Protein AF-A0A366FR29-F1 (afdb_monomer_lite)

Organism: NCBI:txid1473586

Structure (mmCIF, N/CA/C/O backbone):
data_AF-A0A366FR29-F1
#
_entry.id   AF-A0A366FR29-F1
#
loop_
_atom_site.group_PDB
_atom_site.id
_atom_site.type_symbol
_atom_site.label_atom_id
_atom_site.label_alt_id
_atom_site.label_comp_id
_atom_site.label_asym_id
_atom_site.label_entity_id
_atom_site.label_seq_id
_atom_site.pdbx_PDB_ins_code
_atom_site.Cartn_x
_atom_site.Cartn_y
_atom_site.Cartn_z
_atom_site.occupancy
_atom_site.B_iso_or_equiv
_atom_site.auth_seq_id
_atom_site.auth_comp_id
_atom_site.auth_asym_id
_atom_site.auth_atom_id
_atom_site.pdbx_PDB_model_num
ATOM 1 N N . MET A 1 1 ? 10.694 12.290 -10.175 1.00 60.91 1 MET A N 1
ATOM 2 C CA . MET A 1 1 ? 9.750 11.777 -11.194 1.00 60.91 1 MET A CA 1
ATOM 3 C C . MET A 1 1 ? 8.644 11.041 -10.459 1.00 60.91 1 MET A C 1
ATOM 5 O O . MET A 1 1 ? 8.983 10.379 -9.490 1.00 60.91 1 MET A O 1
ATOM 9 N N . LYS A 1 2 ? 7.376 11.190 -10.861 1.00 76.31 2 LYS A N 1
ATOM 10 C CA . LYS A 1 2 ? 6.258 10.414 -10.297 1.00 76.31 2 LYS A CA 1
ATOM 11 C C . LYS A 1 2 ? 6.074 9.130 -11.104 1.00 76.31 2 LYS A C 1
ATOM 13 O O . LYS A 1 2 ? 6.147 9.192 -12.330 1.00 76.31 2 LYS A O 1
ATOM 18 N N . THR A 1 3 ? 5.840 8.006 -10.443 1.00 90.12 3 THR A N 1
ATOM 19 C CA . THR A 1 3 ? 5.621 6.696 -11.076 1.00 90.12 3 THR A CA 1
ATOM 20 C C . THR A 1 3 ? 4.181 6.213 -10.879 1.00 90.12 3 THR A C 1
ATOM 22 O O . THR A 1 3 ? 3.403 6.809 -10.135 1.00 90.12 3 THR A O 1
ATOM 25 N N . VAL A 1 4 ? 3.833 5.085 -11.508 1.00 89.06 4 VAL A N 1
ATOM 26 C CA . VAL A 1 4 ? 2.559 4.386 -11.264 1.00 89.06 4 VAL A CA 1
ATOM 27 C C . VAL A 1 4 ? 2.426 3.959 -9.796 1.00 89.06 4 VAL A C 1
ATOM 29 O O . VAL A 1 4 ? 1.353 4.103 -9.214 1.00 89.06 4 VAL A O 1
ATOM 32 N N . TYR A 1 5 ? 3.515 3.499 -9.175 1.00 90.56 5 TYR A N 1
ATOM 33 C CA . TYR A 1 5 ? 3.522 3.075 -7.774 1.00 90.56 5 TYR A CA 1
ATOM 34 C C . TYR A 1 5 ? 3.209 4.219 -6.810 1.00 90.56 5 TYR A C 1
ATOM 36 O O . TYR A 1 5 ? 2.468 4.001 -5.849 1.00 90.56 5 TYR A O 1
ATOM 44 N N . ASP A 1 6 ? 3.655 5.443 -7.105 1.00 89.25 6 ASP A N 1
ATOM 45 C CA . ASP A 1 6 ? 3.321 6.605 -6.278 1.00 89.25 6 ASP A CA 1
ATOM 46 C C . ASP A 1 6 ? 1.804 6.849 -6.263 1.00 89.25 6 ASP A C 1
ATOM 48 O O . ASP A 1 6 ? 1.217 7.067 -5.207 1.00 89.25 6 ASP A O 1
ATOM 52 N N . PHE A 1 7 ? 1.138 6.762 -7.419 1.00 93.56 7 PHE A N 1
ATOM 53 C CA . PHE A 1 7 ? -0.319 6.911 -7.490 1.00 93.56 7 PHE A CA 1
ATOM 54 C C . PHE A 1 7 ? -1.052 5.765 -6.786 1.00 93.56 7 PHE A C 1
ATOM 56 O O . PHE A 1 7 ? -1.948 6.014 -5.980 1.00 93.56 7 PHE A O 1
ATOM 63 N N . VAL A 1 8 ? -0.666 4.515 -7.059 1.00 93.12 8 VAL A N 1
ATOM 64 C CA . VAL A 1 8 ? -1.342 3.327 -6.513 1.00 93.12 8 VAL A CA 1
ATOM 65 C C . VAL A 1 8 ? -1.231 3.278 -4.991 1.00 93.12 8 VAL A C 1
ATOM 67 O O . VAL A 1 8 ? -2.224 3.034 -4.302 1.00 93.12 8 VAL A O 1
ATOM 70 N N . THR A 1 9 ? -0.043 3.539 -4.448 1.00 92.56 9 THR A N 1
ATOM 71 C CA . THR A 1 9 ? 0.180 3.479 -3.000 1.00 92.56 9 THR A CA 1
ATOM 72 C C . THR A 1 9 ? -0.469 4.652 -2.279 1.00 92.56 9 THR A C 1
ATOM 74 O O . THR A 1 9 ? -1.072 4.433 -1.234 1.00 92.56 9 THR A O 1
ATOM 77 N N . VAL A 1 10 ? -0.474 5.864 -2.849 1.00 93.75 10 VAL A N 1
ATOM 78 C CA . VAL A 1 10 ? -1.207 7.011 -2.278 1.00 93.75 10 VAL A CA 1
ATOM 79 C C . VAL A 1 10 ? -2.714 6.760 -2.247 1.00 93.75 10 VAL A C 1
ATOM 81 O O . VAL A 1 10 ? -3.350 7.027 -1.228 1.00 93.75 10 VAL A O 1
ATOM 84 N N . ILE A 1 11 ? -3.291 6.206 -3.318 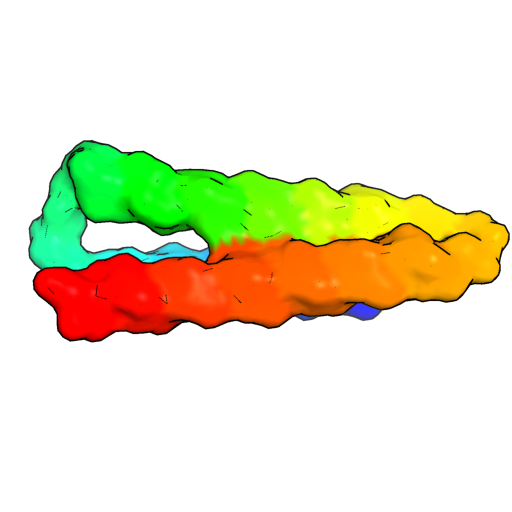1.00 95.12 11 ILE A N 1
ATOM 85 C CA . ILE A 1 11 ? -4.710 5.819 -3.336 1.00 95.12 11 ILE A CA 1
ATOM 86 C C . ILE A 1 11 ? -4.975 4.748 -2.272 1.00 95.12 11 ILE A C 1
ATOM 88 O O . ILE A 1 11 ? -5.911 4.886 -1.489 1.00 95.12 11 ILE A O 1
ATOM 92 N N . SER A 1 12 ? -4.116 3.728 -2.180 1.00 93.00 12 SER A N 1
ATOM 93 C CA . SER A 1 12 ? -4.224 2.670 -1.164 1.00 93.00 12 SER A CA 1
ATOM 94 C C . SER A 1 12 ? -4.166 3.234 0.259 1.00 93.00 12 SER A C 1
ATOM 96 O O . SER A 1 12 ? -4.966 2.848 1.107 1.00 93.00 12 SER A O 1
ATOM 98 N N . PHE A 1 13 ? -3.285 4.205 0.514 1.00 93.25 13 PHE A N 1
ATOM 99 C CA . PHE A 1 13 ? -3.214 4.929 1.782 1.00 93.25 13 PHE A CA 1
ATOM 100 C C . PHE A 1 13 ? -4.487 5.720 2.078 1.00 93.25 13 PHE A C 1
ATOM 102 O O . PHE A 1 13 ? -4.999 5.653 3.193 1.00 93.25 13 PHE A O 1
ATOM 109 N N . ALA A 1 14 ? -5.019 6.449 1.097 1.00 94.44 14 ALA A N 1
ATOM 110 C CA . ALA A 1 14 ? -6.264 7.187 1.269 1.00 94.44 14 ALA A CA 1
ATOM 111 C C . ALA A 1 14 ? -7.425 6.236 1.600 1.00 94.44 14 ALA A C 1
ATOM 113 O O . ALA A 1 14 ? -8.153 6.467 2.562 1.00 94.44 14 ALA A O 1
ATOM 114 N N . CYS A 1 15 ? -7.547 5.122 0.872 1.00 93.50 15 CYS A N 1
ATOM 115 C CA . CYS A 1 15 ? -8.533 4.082 1.153 1.00 93.50 15 CYS A CA 1
ATOM 116 C C . CYS A 1 15 ? -8.354 3.480 2.549 1.00 93.50 15 CYS A C 1
ATOM 118 O O . CYS A 1 15 ? -9.342 3.280 3.250 1.00 93.50 15 CYS A O 1
ATOM 120 N N . LEU A 1 16 ? -7.116 3.230 2.980 1.00 92.88 16 LEU A N 1
ATOM 121 C CA . LEU A 1 16 ? -6.810 2.714 4.311 1.00 92.88 16 LEU A CA 1
ATOM 122 C C . LEU A 1 16 ? -7.300 3.664 5.415 1.00 92.88 16 LEU A C 1
ATOM 124 O O . LEU A 1 16 ? -7.973 3.239 6.353 1.00 92.88 16 LEU A O 1
ATOM 128 N N . VAL A 1 17 ? -6.988 4.954 5.280 1.00 91.50 17 VAL A N 1
ATOM 129 C CA . VAL A 1 17 ? -7.395 5.992 6.235 1.00 91.50 17 VAL A CA 1
ATOM 130 C C . VAL A 1 17 ? -8.915 6.132 6.268 1.00 91.50 17 VAL A C 1
ATOM 132 O O . VAL A 1 17 ? -9.504 6.139 7.347 1.00 91.50 17 VAL A O 1
ATOM 135 N N . LEU A 1 18 ? -9.562 6.185 5.100 1.00 93.19 18 LEU A N 1
ATOM 136 C CA . LEU A 1 18 ? -11.023 6.217 5.009 1.00 93.19 18 LEU A CA 1
ATOM 137 C C . LEU A 1 18 ? -11.646 4.988 5.671 1.00 93.19 18 LEU A C 1
ATOM 139 O O . LEU A 1 18 ? -12.604 5.118 6.422 1.00 93.19 18 LEU A O 1
ATOM 143 N N . THR A 1 19 ? -11.066 3.810 5.454 1.00 91.25 19 THR A N 1
ATOM 144 C CA . THR A 1 19 ? -11.553 2.561 6.041 1.00 91.25 19 THR A CA 1
ATOM 145 C C . THR A 1 19 ? -11.479 2.596 7.567 1.00 91.25 19 THR A C 1
ATOM 147 O O . THR A 1 19 ? -12.445 2.231 8.231 1.00 91.25 19 THR A O 1
ATOM 150 N N . TYR A 1 20 ? -10.375 3.096 8.127 1.00 89.69 20 TYR A N 1
ATOM 151 C 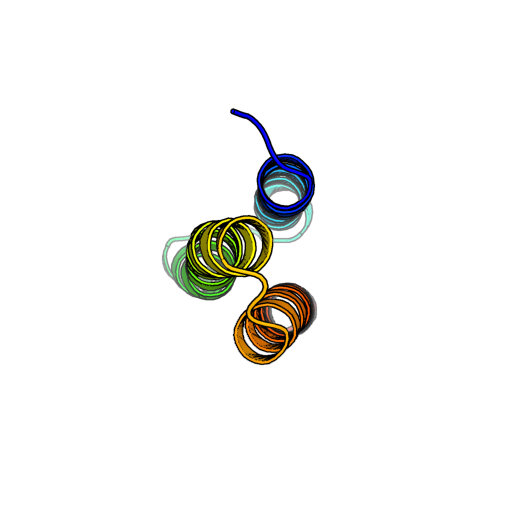CA . TYR A 1 20 ? -10.239 3.277 9.572 1.00 89.69 20 TYR A CA 1
ATOM 152 C C . TYR A 1 20 ? -11.332 4.200 10.132 1.00 89.69 20 TYR A C 1
ATOM 154 O O . TYR A 1 20 ? -12.005 3.837 11.092 1.00 89.69 20 TYR A O 1
ATOM 162 N N . PHE A 1 21 ? -11.559 5.363 9.515 1.00 88.69 21 PHE A N 1
ATOM 163 C CA . PHE A 1 21 ? -12.553 6.322 10.011 1.00 88.69 21 PHE A CA 1
ATOM 164 C C . PHE A 1 21 ? -14.007 5.895 9.783 1.00 88.69 21 PHE A C 1
ATOM 166 O O . PHE A 1 21 ? -14.870 6.266 10.571 1.00 88.69 21 PHE A O 1
ATOM 173 N N . MET A 1 22 ? -14.295 5.152 8.712 1.00 89.44 22 MET A N 1
ATOM 174 C CA . MET A 1 22 ? -15.663 4.747 8.373 1.00 89.44 22 MET A CA 1
ATOM 175 C C . MET A 1 22 ? -16.117 3.481 9.097 1.00 89.44 22 MET A C 1
ATOM 177 O O . MET A 1 22 ? -17.304 3.355 9.384 1.00 89.44 22 MET A O 1
ATOM 181 N N . PHE A 1 23 ? -15.207 2.537 9.353 1.00 86.44 23 PHE A N 1
ATOM 182 C CA . PHE A 1 23 ? -15.574 1.193 9.810 1.00 86.44 23 PHE A CA 1
ATOM 183 C C . PHE A 1 23 ? -15.024 0.817 11.186 1.00 86.44 23 PHE A C 1
ATOM 185 O O . PHE A 1 23 ? -15.277 -0.294 11.640 1.00 86.44 23 PHE A O 1
ATOM 192 N N . THR A 1 24 ? -14.282 1.696 11.864 1.00 82.38 24 THR A N 1
ATOM 193 C CA . THR A 1 24 ? -13.766 1.405 13.208 1.00 82.38 24 THR A CA 1
ATOM 194 C C . THR A 1 24 ? -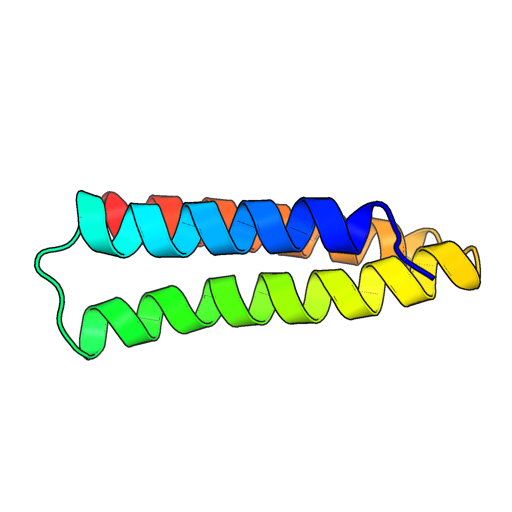14.265 2.432 14.217 1.00 82.38 24 THR A C 1
ATOM 196 O O . THR A 1 24 ? -14.386 3.613 13.902 1.00 82.38 24 THR A O 1
ATOM 199 N N . GLU A 1 25 ? -14.500 2.004 15.460 1.00 81.19 25 GLU A N 1
ATOM 200 C CA . GLU A 1 25 ? -14.834 2.898 16.587 1.00 81.19 25 GLU A CA 1
ATOM 201 C C . GLU A 1 25 ? -13.631 3.758 17.038 1.00 81.19 25 GLU A C 1
ATOM 203 O O . GLU A 1 25 ? -13.716 4.539 17.987 1.00 81.19 25 GLU A O 1
ATOM 208 N N . GLY A 1 26 ? -12.496 3.633 16.341 1.00 74.81 26 GLY A N 1
ATOM 209 C CA . GLY A 1 26 ? -11.235 4.268 16.677 1.00 74.81 26 GLY A CA 1
ATOM 210 C C . GLY A 1 26 ? -10.502 3.584 17.834 1.00 74.81 26 GLY A C 1
ATOM 211 O O . GLY A 1 26 ? -10.911 2.559 18.375 1.00 74.81 26 GLY A O 1
ATOM 212 N N . GLY A 1 27 ? -9.354 4.150 18.204 1.00 83.62 27 GLY A N 1
ATOM 213 C CA . GLY A 1 27 ? -8.555 3.704 19.344 1.00 83.62 27 GLY A CA 1
ATOM 214 C C . GLY A 1 27 ? -7.167 3.195 18.962 1.00 83.62 27 GLY A C 1
ATOM 215 O O . GLY A 1 27 ? -6.931 2.670 17.875 1.00 83.62 27 GLY A O 1
ATOM 216 N N . LEU A 1 28 ? -6.225 3.341 19.898 1.00 83.50 28 LEU A N 1
ATOM 217 C CA . LEU A 1 28 ? -4.796 3.116 19.651 1.00 83.50 28 LEU A CA 1
ATOM 218 C C . LEU A 1 28 ? -4.480 1.679 19.197 1.00 83.50 28 LEU A C 1
ATOM 220 O O . LEU A 1 28 ? -3.595 1.468 18.374 1.00 83.50 28 LEU A O 1
ATOM 224 N N . LYS A 1 29 ? -5.218 0.687 19.715 1.00 85.19 29 LYS A N 1
ATOM 225 C CA . LYS A 1 29 ? -5.029 -0.729 19.364 1.00 85.19 29 LYS A CA 1
ATOM 226 C C . LYS A 1 29 ? -5.424 -1.025 17.919 1.00 85.19 29 LYS A C 1
ATOM 228 O O . LYS A 1 29 ? -4.677 -1.702 17.220 1.00 85.19 29 LYS A O 1
ATOM 233 N N . VAL A 1 30 ? -6.571 -0.514 17.470 1.00 85.06 30 VAL A N 1
ATOM 234 C CA . VAL A 1 30 ? -7.031 -0.697 1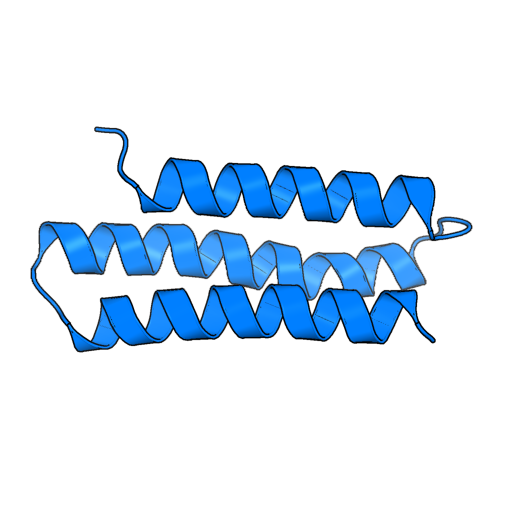6.086 1.00 85.06 30 VAL A CA 1
ATOM 235 C C . VAL A 1 30 ? -6.131 0.095 15.146 1.00 85.06 30 VAL A C 1
ATOM 237 O O . VAL A 1 30 ? -5.660 -0.447 14.151 1.00 85.06 30 VAL A O 1
ATOM 240 N N . LEU A 1 31 ? -5.764 1.324 15.522 1.00 86.19 31 LEU A N 1
ATOM 241 C CA . LEU A 1 31 ? -4.808 2.128 14.764 1.00 86.19 31 LEU A CA 1
ATOM 242 C C . LEU A 1 31 ? -3.479 1.387 14.543 1.00 86.19 31 LEU A C 1
ATOM 244 O O . LEU A 1 31 ? -2.979 1.369 13.423 1.00 86.19 31 LEU A O 1
ATOM 248 N N . ALA A 1 32 ? -2.942 0.714 15.567 1.00 88.88 32 ALA A N 1
ATOM 249 C CA . ALA A 1 32 ? -1.717 -0.079 15.442 1.00 88.88 32 ALA A CA 1
ATOM 250 C C . ALA A 1 32 ? -1.840 -1.224 14.417 1.00 88.88 32 ALA A C 1
ATOM 252 O O . ALA A 1 32 ? -0.884 -1.498 13.694 1.00 88.88 32 ALA A O 1
ATOM 253 N N . HIS A 1 33 ? -3.016 -1.847 14.286 1.00 88.88 33 HIS A N 1
ATOM 254 C CA . HIS A 1 33 ? -3.256 -2.848 13.240 1.00 88.88 33 HIS A CA 1
ATOM 255 C C . HIS A 1 33 ? -3.281 -2.209 11.850 1.00 88.88 33 HIS A C 1
ATOM 257 O O . HIS A 1 33 ? -2.761 -2.786 10.906 1.00 88.88 33 HIS A O 1
ATOM 263 N N . PHE A 1 34 ? -3.797 -0.988 11.713 1.00 89.00 34 PHE A N 1
ATOM 264 C CA . PHE A 1 34 ? -3.765 -0.243 10.451 1.00 89.00 34 PHE A CA 1
ATOM 265 C C . PHE A 1 34 ? -2.367 0.302 10.099 1.00 89.00 34 PHE A C 1
ATOM 267 O O . PHE A 1 34 ? -2.096 0.589 8.932 1.00 89.00 34 PHE A O 1
ATOM 274 N N . MET A 1 35 ? -1.434 0.373 11.055 1.00 90.69 35 MET A N 1
ATOM 275 C CA . MET A 1 35 ? -0.043 0.752 10.772 1.00 90.69 35 MET A CA 1
ATOM 276 C C . MET A 1 35 ? 0.729 -0.311 9.977 1.00 90.69 35 MET A C 1
ATOM 278 O O . MET A 1 35 ? 1.603 0.038 9.186 1.00 90.69 35 MET A O 1
ATOM 282 N N . LEU A 1 36 ? 0.406 -1.595 10.146 1.00 91.56 36 LEU A N 1
ATOM 283 C CA . LEU A 1 36 ? 1.004 -2.699 9.381 1.00 91.56 36 LEU A CA 1
ATOM 284 C C . LEU A 1 36 ? 0.770 -2.583 7.860 1.00 91.56 36 LEU A C 1
ATOM 286 O O . LEU A 1 36 ? 1.749 -2.550 7.111 1.00 91.56 36 LEU A O 1
ATOM 290 N N . PRO A 1 37 ? -0.477 -2.476 7.366 1.00 92.44 37 PRO A N 1
ATOM 291 C CA . PRO A 1 37 ? -0.746 -2.309 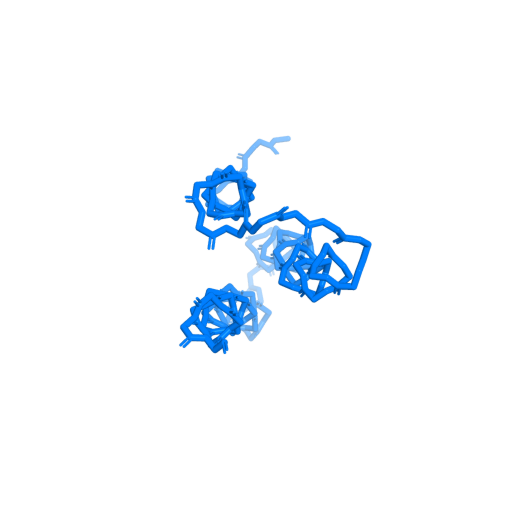5.941 1.00 92.44 37 PRO A CA 1
ATOM 292 C C . PRO A 1 37 ? -0.262 -0.948 5.422 1.00 92.44 37 PRO A C 1
ATOM 294 O O . PRO A 1 37 ? 0.240 -0.875 4.304 1.00 92.44 37 PRO A O 1
ATOM 297 N N . ALA A 1 38 ? -0.291 0.107 6.245 1.00 92.44 38 ALA A N 1
ATOM 298 C CA . ALA A 1 38 ? 0.362 1.378 5.928 1.00 92.44 38 ALA A CA 1
ATOM 299 C C . ALA A 1 38 ? 1.868 1.199 5.647 1.00 92.44 38 ALA A C 1
ATOM 301 O O . ALA A 1 38 ? 2.371 1.649 4.618 1.00 92.44 38 ALA A O 1
ATOM 302 N N . ALA A 1 39 ? 2.595 0.497 6.518 1.00 94.31 39 ALA A N 1
ATOM 303 C CA . ALA A 1 39 ? 4.008 0.203 6.295 1.00 94.31 39 ALA A CA 1
ATOM 304 C C . ALA A 1 39 ? 4.219 -0.641 5.026 1.00 94.31 39 ALA A C 1
ATOM 306 O O . ALA A 1 39 ? 5.118 -0.342 4.239 1.00 94.31 39 ALA A O 1
ATOM 307 N N . ALA A 1 40 ? 3.362 -1.637 4.780 1.00 93.62 40 ALA A N 1
ATOM 308 C CA . ALA A 1 40 ? 3.417 -2.450 3.567 1.00 93.62 40 ALA A CA 1
ATOM 309 C C . ALA A 1 40 ? 3.268 -1.602 2.291 1.00 93.62 40 ALA A C 1
ATOM 311 O O . ALA A 1 40 ? 4.054 -1.773 1.361 1.00 93.62 40 ALA A O 1
ATOM 312 N N . PHE A 1 41 ? 2.338 -0.641 2.258 1.00 94.06 41 PHE A N 1
ATOM 313 C CA . PHE A 1 41 ? 2.171 0.271 1.119 1.00 94.06 41 PHE A CA 1
ATOM 314 C C . PHE A 1 41 ? 3.363 1.217 0.935 1.00 94.06 41 PHE A C 1
ATOM 316 O O . PHE A 1 41 ? 3.784 1.451 -0.198 1.00 94.06 41 PHE A O 1
ATOM 323 N N . ALA A 1 42 ? 3.953 1.724 2.022 1.00 93.94 42 ALA A N 1
ATOM 324 C CA . ALA A 1 42 ? 5.157 2.553 1.940 1.00 93.94 42 ALA A CA 1
ATOM 325 C C . ALA A 1 42 ? 6.352 1.778 1.360 1.00 93.94 42 ALA A C 1
ATOM 327 O O . ALA A 1 42 ? 7.055 2.284 0.480 1.00 93.94 42 ALA A O 1
ATOM 328 N N . ILE A 1 43 ? 6.562 0.542 1.823 1.00 94.00 43 ILE A N 1
ATOM 329 C CA . ILE A 1 43 ? 7.629 -0.336 1.328 1.00 94.00 43 ILE A CA 1
ATOM 330 C C . ILE A 1 43 ? 7.361 -0.710 -0.131 1.00 94.00 43 ILE A C 1
ATOM 332 O O . ILE A 1 43 ? 8.267 -0.607 -0.956 1.00 94.00 43 ILE A O 1
ATOM 336 N N . ALA A 1 44 ? 6.121 -1.070 -0.474 1.00 93.31 44 ALA A N 1
ATOM 337 C CA . ALA A 1 44 ? 5.733 -1.375 -1.846 1.00 93.31 44 ALA A CA 1
ATOM 338 C C . ALA A 1 44 ? 5.996 -0.200 -2.796 1.00 93.31 44 ALA A C 1
ATOM 340 O O . ALA A 1 44 ? 6.452 -0.428 -3.913 1.00 93.31 44 ALA A O 1
ATOM 341 N N . ASN A 1 45 ? 5.785 1.046 -2.351 1.00 94.94 45 ASN A N 1
ATOM 342 C CA . ASN A 1 45 ? 6.086 2.217 -3.171 1.00 94.94 45 ASN A CA 1
ATOM 343 C C . ASN A 1 45 ? 7.581 2.314 -3.493 1.00 94.94 45 ASN A C 1
ATOM 345 O O . ASN A 1 45 ? 7.973 2.449 -4.649 1.00 94.94 45 ASN A O 1
ATOM 349 N N . GLN A 1 46 ? 8.436 2.221 -2.470 1.00 93.06 46 GLN A N 1
ATOM 350 C CA . GLN A 1 46 ? 9.884 2.312 -2.667 1.00 93.06 46 GLN A CA 1
ATOM 351 C C . GLN A 1 46 ? 10.407 1.155 -3.518 1.00 93.06 46 GLN A C 1
ATOM 353 O O . GLN A 1 46 ? 11.160 1.376 -4.467 1.00 93.06 46 GLN A O 1
ATOM 358 N N . VAL A 1 47 ? 9.980 -0.069 -3.207 1.00 92.88 47 VAL A N 1
ATOM 359 C CA . VAL A 1 47 ? 10.395 -1.274 -3.924 1.00 92.88 47 VAL A CA 1
ATOM 360 C C . VAL A 1 47 ? 9.927 -1.238 -5.377 1.00 92.88 47 VAL A C 1
ATOM 362 O O . VAL A 1 47 ? 10.745 -1.448 -6.269 1.00 92.88 47 VAL A O 1
ATOM 365 N N . GLY A 1 48 ? 8.658 -0.913 -5.627 1.00 90.88 48 GLY A N 1
ATOM 366 C CA . GLY A 1 48 ? 8.100 -0.809 -6.974 1.00 90.88 48 GLY A CA 1
ATOM 367 C C . GLY A 1 48 ? 8.769 0.293 -7.796 1.00 90.88 48 GLY A C 1
ATOM 368 O O . GLY A 1 48 ? 9.105 0.089 -8.961 1.00 90.88 48 GLY A O 1
ATOM 369 N N . ASN A 1 49 ? 9.080 1.435 -7.177 1.00 92.56 49 ASN A N 1
ATOM 370 C CA . ASN A 1 49 ? 9.824 2.512 -7.834 1.00 92.56 49 ASN A CA 1
ATOM 371 C C . ASN A 1 49 ? 11.234 2.090 -8.245 1.00 92.56 49 ASN A C 1
ATOM 373 O O . ASN A 1 49 ? 11.659 2.378 -9.366 1.00 92.56 49 ASN A O 1
ATOM 377 N N . VAL A 1 50 ? 11.951 1.383 -7.370 1.00 91.00 50 VAL A N 1
ATOM 378 C CA . VAL A 1 50 ? 13.278 0.836 -7.686 1.00 91.00 50 VAL A CA 1
ATOM 379 C C . VAL A 1 50 ? 13.179 -0.242 -8.765 1.00 91.00 50 VAL A C 1
ATOM 381 O O . VAL A 1 50 ? 14.007 -0.264 -9.678 1.00 91.00 50 VAL A O 1
ATOM 384 N N . ALA A 1 51 ? 12.163 -1.106 -8.691 1.00 90.12 51 ALA A N 1
ATOM 385 C CA . ALA A 1 51 ? 11.907 -2.153 -9.672 1.00 90.12 51 ALA A CA 1
ATOM 386 C C . ALA A 1 51 ? 11.710 -1.571 -11.072 1.00 90.12 51 ALA A C 1
ATOM 388 O O . ALA A 1 51 ? 12.391 -1.984 -12.010 1.00 90.12 51 ALA A O 1
ATOM 389 N N . LEU A 1 52 ? 10.844 -0.561 -11.184 1.00 86.31 52 LEU A N 1
ATOM 390 C CA . LEU A 1 52 ? 10.505 0.103 -12.437 1.00 86.31 52 LEU A CA 1
ATOM 391 C C . LEU A 1 52 ? 11.713 0.830 -13.042 1.00 86.31 52 LEU A C 1
ATOM 393 O O . LEU A 1 52 ? 11.927 0.778 -14.248 1.00 86.31 52 LEU A O 1
ATOM 397 N N . GLN A 1 53 ? 12.530 1.483 -12.209 1.00 86.69 53 GLN A N 1
ATOM 398 C CA . GLN A 1 53 ? 13.718 2.209 -12.670 1.00 86.69 53 GLN A CA 1
ATOM 399 C C . GLN A 1 53 ? 14.855 1.287 -13.117 1.00 86.69 53 GLN A C 1
ATOM 401 O O . GLN A 1 53 ? 15.606 1.642 -14.022 1.00 86.69 53 GLN A O 1
ATOM 406 N N . ARG A 1 54 ? 15.016 0.126 -12.470 1.00 86.88 54 ARG A N 1
ATOM 407 C CA . ARG A 1 54 ? 16.125 -0.804 -12.739 1.00 86.88 54 ARG A CA 1
ATOM 408 C C . ARG A 1 54 ? 15.738 -2.016 -13.591 1.00 86.88 54 ARG A C 1
ATOM 410 O O . ARG A 1 54 ? 16.617 -2.794 -13.946 1.00 86.88 54 ARG A O 1
ATOM 417 N N . GLY A 1 55 ? 14.456 -2.183 -13.920 1.00 83.62 55 GLY A N 1
ATOM 418 C CA . GLY A 1 55 ? 13.944 -3.307 -14.710 1.00 83.62 55 GLY A CA 1
ATOM 419 C C . GLY A 1 55 ? 13.911 -4.644 -13.957 1.00 83.62 55 GLY A C 1
ATOM 420 O O . GLY A 1 55 ? 13.956 -5.706 -14.576 1.00 83.62 55 GLY A O 1
ATOM 421 N N . TYR A 1 56 ? 13.861 -4.624 -12.623 1.00 87.56 56 TYR A N 1
ATOM 422 C CA . TYR A 1 56 ? 13.865 -5.842 -11.809 1.00 87.56 56 TYR A CA 1
ATOM 423 C C . TYR A 1 56 ? 12.450 -6.408 -11.632 1.00 87.56 56 TYR A C 1
ATOM 425 O O . TYR A 1 56 ? 11.750 -6.065 -10.681 1.00 87.56 56 TYR A O 1
ATOM 433 N N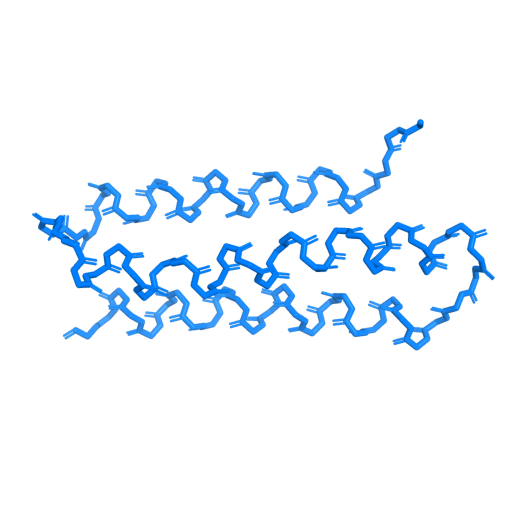 . LEU A 1 57 ? 12.062 -7.343 -12.504 1.00 86.25 57 LEU A N 1
ATOM 434 C CA . LEU A 1 57 ? 10.745 -8.008 -12.484 1.00 86.25 57 LEU A CA 1
ATOM 435 C C . LEU A 1 57 ? 10.384 -8.655 -11.132 1.00 86.25 57 LEU A C 1
ATOM 437 O O . LEU A 1 57 ? 9.221 -8.689 -10.746 1.00 86.25 57 LEU A O 1
ATOM 441 N N . TRP A 1 58 ? 11.370 -9.161 -10.389 1.00 86.88 58 TRP A N 1
ATOM 442 C CA . TRP A 1 58 ? 11.132 -9.801 -9.091 1.00 86.88 58 TRP A CA 1
ATOM 443 C C . TRP A 1 58 ? 10.761 -8.795 -7.988 1.00 86.88 58 TRP A C 1
ATOM 445 O O . TRP A 1 58 ? 9.932 -9.105 -7.135 1.00 86.88 58 TRP A O 1
ATOM 455 N N . LEU A 1 59 ? 11.336 -7.586 -8.015 1.00 87.88 59 LEU A N 1
ATOM 456 C CA . LEU A 1 59 ? 10.966 -6.506 -7.091 1.00 87.88 59 LEU A CA 1
ATOM 457 C C . LEU A 1 59 ? 9.581 -5.955 -7.434 1.00 87.88 59 LEU A C 1
ATOM 459 O O . LEU A 1 59 ? 8.824 -5.613 -6.532 1.00 87.88 59 LEU A O 1
ATOM 463 N N . ASP A 1 60 ? 9.238 -5.921 -8.722 1.00 89.88 60 ASP A N 1
ATOM 464 C CA . ASP A 1 60 ? 7.915 -5.518 -9.204 1.00 89.88 60 ASP A CA 1
ATOM 465 C C . ASP A 1 60 ? 6.832 -6.464 -8.660 1.00 89.88 60 ASP A C 1
ATOM 467 O O . ASP A 1 60 ? 5.893 -6.037 -7.987 1.00 89.88 60 ASP A O 1
ATOM 471 N N . ALA A 1 61 ? 7.042 -7.776 -8.813 1.00 91.56 61 ALA A N 1
ATOM 472 C CA . ALA A 1 61 ? 6.162 -8.791 -8.240 1.00 91.56 61 ALA A CA 1
ATOM 473 C C . ALA A 1 61 ? 6.051 -8.673 -6.709 1.00 91.56 61 ALA A C 1
ATOM 475 O O . ALA A 1 61 ? 4.954 -8.780 -6.159 1.00 91.56 61 ALA A O 1
ATOM 476 N N . LEU A 1 62 ? 7.162 -8.411 -6.011 1.00 92.44 62 LEU A N 1
ATOM 477 C CA . LEU A 1 62 ? 7.159 -8.223 -4.559 1.00 92.44 62 LEU A CA 1
ATOM 478 C C . LEU A 1 62 ? 6.335 -6.998 -4.140 1.00 92.44 62 LEU A C 1
ATOM 480 O O . LEU A 1 62 ? 5.569 -7.083 -3.181 1.00 92.44 62 LEU A O 1
ATOM 484 N N . ALA A 1 63 ? 6.446 -5.881 -4.863 1.00 91.19 63 ALA A N 1
ATOM 485 C CA . ALA A 1 63 ? 5.649 -4.684 -4.601 1.00 91.19 63 ALA A CA 1
ATOM 486 C C . ALA A 1 63 ? 4.146 -4.960 -4.759 1.00 91.19 63 ALA A C 1
ATOM 488 O O . ALA A 1 63 ? 3.357 -4.589 -3.889 1.00 91.19 63 ALA A O 1
ATOM 489 N N . VAL A 1 64 ? 3.751 -5.672 -5.819 1.00 93.50 64 VAL A N 1
ATOM 490 C CA . VAL A 1 64 ? 2.353 -6.075 -6.037 1.00 93.50 64 VAL A CA 1
ATOM 491 C C . VAL A 1 64 ? 1.857 -6.975 -4.904 1.00 93.50 64 VAL A C 1
ATOM 493 O O . VAL A 1 64 ? 0.780 -6.733 -4.357 1.00 93.50 64 VAL A O 1
ATOM 496 N N . VAL A 1 65 ? 2.647 -7.973 -4.497 1.00 94.81 65 VAL A N 1
ATOM 497 C CA . VAL A 1 65 ? 2.293 -8.867 -3.383 1.00 94.81 65 VAL A CA 1
ATOM 498 C C . VAL A 1 65 ? 2.125 -8.090 -2.078 1.00 94.81 65 VAL A C 1
ATOM 500 O O . VAL A 1 65 ? 1.165 -8.341 -1.354 1.00 94.81 65 VAL A O 1
ATOM 503 N N . LEU A 1 66 ? 2.995 -7.118 -1.788 1.00 92.56 66 LEU A N 1
ATOM 504 C CA . LEU A 1 66 ? 2.870 -6.269 -0.599 1.00 92.56 66 LEU A CA 1
ATOM 505 C C . LEU A 1 66 ? 1.590 -5.425 -0.613 1.00 92.56 66 LEU A C 1
ATOM 507 O O . LEU A 1 66 ? 0.941 -5.293 0.424 1.00 92.56 66 LEU A O 1
ATOM 511 N N . ILE A 1 67 ? 1.199 -4.886 -1.772 1.00 92.94 67 ILE A N 1
ATOM 512 C CA . ILE A 1 67 ? -0.056 -4.134 -1.912 1.00 92.94 67 ILE A CA 1
ATOM 513 C C . ILE A 1 67 ? -1.253 -5.056 -1.661 1.00 92.94 67 ILE A C 1
ATOM 515 O O . ILE A 1 67 ? -2.125 -4.734 -0.856 1.00 92.94 67 ILE A O 1
ATOM 519 N N . VAL A 1 68 ? -1.283 -6.231 -2.291 1.00 95.12 68 VAL A N 1
ATOM 520 C CA . VAL A 1 68 ? -2.375 -7.199 -2.102 1.00 95.12 68 VAL A CA 1
ATOM 521 C C . VAL A 1 68 ? -2.441 -7.681 -0.650 1.00 95.12 68 VAL A C 1
ATOM 523 O O . VAL A 1 68 ? -3.528 -7.747 -0.077 1.00 95.12 68 VAL A O 1
ATOM 526 N N . ALA A 1 69 ? -1.295 -7.960 -0.028 1.00 93.69 69 ALA A N 1
ATOM 527 C CA . ALA A 1 69 ? -1.215 -8.365 1.371 1.00 93.69 69 ALA A CA 1
ATOM 528 C C . ALA A 1 69 ? -1.706 -7.259 2.317 1.00 93.69 69 ALA A C 1
ATOM 530 O O . ALA A 1 69 ? -2.461 -7.548 3.243 1.00 93.69 69 ALA A O 1
ATOM 531 N N . GLY A 1 70 ? -1.335 -5.999 2.062 1.00 92.44 70 GLY A N 1
ATOM 532 C CA . GLY A 1 70 ? -1.817 -4.849 2.826 1.00 92.44 70 GLY A CA 1
ATOM 533 C C . GLY A 1 70 ? -3.338 -4.716 2.754 1.00 92.44 70 GLY A C 1
ATOM 534 O O . GLY A 1 70 ? -3.994 -4.658 3.789 1.00 92.44 70 GLY A O 1
ATOM 535 N N . ILE A 1 71 ? -3.910 -4.769 1.546 1.00 93.06 71 ILE A N 1
ATOM 536 C CA . ILE A 1 71 ? -5.368 -4.718 1.338 1.00 93.06 71 ILE A CA 1
ATOM 537 C C . ILE A 1 71 ? -6.065 -5.892 2.038 1.00 93.06 71 ILE A C 1
ATOM 539 O O . ILE A 1 71 ? -7.047 -5.693 2.755 1.00 93.06 71 ILE A O 1
ATOM 543 N N . GLY A 1 72 ? -5.554 -7.113 1.859 1.00 93.12 72 GLY A N 1
ATOM 544 C CA . GLY A 1 72 ? -6.122 -8.316 2.465 1.00 93.12 72 GLY A CA 1
ATOM 545 C C . GLY A 1 72 ? -6.099 -8.269 3.992 1.00 93.12 72 GLY A C 1
ATOM 546 O O . GLY A 1 72 ? -7.093 -8.600 4.635 1.00 93.12 72 GLY A O 1
ATOM 547 N N . TYR A 1 73 ? -5.002 -7.795 4.582 1.00 91.88 73 TYR A N 1
ATOM 548 C CA . TYR A 1 73 ? -4.904 -7.628 6.027 1.00 91.88 73 TYR A CA 1
ATOM 549 C C . TYR A 1 73 ? -5.872 -6.561 6.545 1.00 91.88 73 TYR A C 1
ATOM 551 O O . TYR A 1 73 ? -6.578 -6.809 7.519 1.00 91.88 73 TYR A O 1
ATOM 559 N N . THR A 1 74 ? -5.981 -5.410 5.871 1.00 90.50 74 THR A N 1
ATOM 560 C CA . THR A 1 74 ? -6.975 -4.383 6.221 1.00 90.50 74 THR A CA 1
ATOM 561 C C . THR A 1 74 ? -8.394 -4.942 6.190 1.00 90.50 74 THR A C 1
ATOM 563 O O . THR A 1 74 ? -9.162 -4.695 7.115 1.00 90.50 74 THR A O 1
ATOM 566 N N . TYR A 1 75 ? -8.734 -5.743 5.177 1.00 91.31 75 TYR A N 1
ATOM 567 C CA . TYR A 1 75 ? -10.038 -6.399 5.100 1.00 91.31 75 TYR A CA 1
ATOM 568 C C . TYR A 1 75 ? -10.291 -7.329 6.294 1.00 91.31 75 TYR A C 1
ATOM 570 O O . TYR A 1 75 ? -11.373 -7.295 6.876 1.00 91.31 75 TYR A O 1
ATOM 578 N N . ILE A 1 76 ? -9.294 -8.127 6.693 1.00 90.12 76 ILE A N 1
ATOM 579 C CA . ILE A 1 76 ? -9.402 -9.012 7.861 1.00 90.12 76 ILE A CA 1
ATOM 580 C C . ILE A 1 76 ? -9.626 -8.197 9.136 1.00 90.12 76 ILE A C 1
ATOM 582 O O . ILE A 1 76 ? -10.514 -8.543 9.902 1.00 90.12 76 ILE A O 1
ATOM 586 N N . VAL A 1 77 ? -8.870 -7.115 9.347 1.00 87.38 77 VAL A N 1
ATOM 587 C CA . VAL A 1 77 ? -8.982 -6.270 10.550 1.00 87.38 77 VAL A CA 1
ATOM 588 C C . VAL A 1 77 ? -10.351 -5.600 10.651 1.00 87.38 77 VAL A C 1
ATOM 590 O O . VAL A 1 77 ? -10.888 -5.489 11.741 1.00 87.38 77 VAL A O 1
ATOM 593 N N . VAL A 1 78 ? -10.922 -5.149 9.534 1.00 86.00 78 VAL A N 1
ATOM 594 C CA . VAL A 1 78 ? -12.220 -4.450 9.524 1.00 86.00 78 VAL A CA 1
ATOM 595 C C . VAL A 1 78 ? -13.393 -5.398 9.743 1.00 86.00 78 VAL A C 1
ATOM 597 O O . VAL A 1 78 ? -14.423 -5.008 10.281 1.00 86.00 78 VAL A O 1
ATOM 600 N N . ARG A 1 79 ? -13.270 -6.641 9.280 1.00 81.75 79 ARG A N 1
ATOM 601 C CA . ARG A 1 79 ? -14.340 -7.636 9.380 1.00 81.75 79 ARG A CA 1
ATOM 602 C C . ARG A 1 79 ? -14.441 -8.267 10.774 1.00 81.75 79 ARG A C 1
ATOM 604 O O . ARG A 1 79 ? -15.359 -9.060 10.989 1.00 81.75 79 ARG A O 1
ATOM 611 N N . HIS A 1 80 ? -13.473 -8.012 11.650 1.00 59.69 80 HIS A N 1
ATOM 612 C CA . HIS A 1 80 ? -13.276 -8.734 12.901 1.00 59.69 80 HIS A CA 1
ATOM 613 C C . HIS A 1 80 ? -13.527 -7.858 14.121 1.00 59.69 80 HIS A C 1
ATOM 615 O O . HIS A 1 80 ? -14.021 -8.440 15.114 1.00 59.69 80 HIS A O 1
#

Sequence (80 aa):
MKTVYDFVTVISFACLVLTYFMFTEGGLKVLAHFMLPAAAFAIANQVGNVALQRGYLWLDALAVVLIVAGIGYTYIVVRH

pLDDT: mean 89.29, std 6.2, range [59.69, 95.12]

Foldseek 3Di:
DDDPLNVLLVVLVVVLVCLCVPQHPDDDVLVVLSVQLNVLSVQLSVLCVVCVVVVPPVSVVSSVVSNVVSVVSSVVSRVD

InterPro domains:
  IPR054655 Sorting system accessory protein XrtV-like [NF045607] (1-79)
  IPR054655 Sorting system accessory protein XrtV-like [PF28242] (1-79)

Radius of gyration: 13.34 Å; chains: 1; bounding box: 32×22×34 Å

Secondary structure (DSSP, 8-state):
---HHHHHHHHHHHHHHHHHHHH----HHHHHHHHHHHHHHHHHHHHHHHHHHHT-HHHHHHHHHHHHHHHHHHHHHHT-